Protein AF-A0A177B532-F1 (afdb_monomer)

InterPro domains:
  IPR036179 Immunoglobulin-like domain superfamily [SSF48726] (9-74)

Secondary structure (DSSP, 8-state):
----EES--EEEEEEE-S-EEEEEEEETTEEEEEEE--TTS--S-EEEEEEESSEEGGG-EEEEEEEEE--SSS----EEEEEEEE----------

Radius of gyration: 17.12 Å; Cα contacts (8 Å, |Δi|>4): 187; chains: 1; bounding box: 53×22×44 Å

Nearest PDB structures (foldseek):
  3vh8-assembly2_H  TM=6.386E-01  e=1.976E-02  Homo sapiens
  9bl6-assembly1_G  TM=6.388E-01  e=2.900E-02  Homo sapiens
  9bl5-assembly1_G  TM=6.256E-01  e=2.599E-02  Homo sapiens
  5b39-assembly1_G  TM=6.215E-01  e=6.242E-02  Homo sapiens
  7k80-assembly2_H  TM=6.367E-01  e=9.674E-02  Homo sapiens

Sequence (96 aa):
MGSLFFPYSLTVQCTVLVNVSEIAILKDNVILNITRFDVGRHFNKYSVFVQFPIVVYADSGKYQCFAKICNLYQTPIILWSDELNVEIKQMGKLIV

Solvent-accessible surface area (backbone atoms only — not comparable to full-atom values): 6003 Å² total; per-residue (Å²): 137,82,84,65,72,41,102,43,65,46,72,54,70,46,76,39,75,59,56,43,35,32,43,34,38,27,44,73,90,40,81,76,43,74,49,76,43,62,81,92,61,88,56,78,63,47,75,53,69,51,76,36,80,62,35,42,65,85,72,38,47,44,34,35,35,41,35,41,34,57,49,98,72,88,60,70,81,50,78,51,73,53,81,47,80,43,84,69,74,81,79,76,81,81,80,129

pLDDT: mean 75.92, std 16.39, range [36.25, 94.69]

Organism: NCBI:txid1819745

Structure (mmCIF, N/CA/C/O backbone):
data_AF-A0A177B532-F1
#
_entry.id   AF-A0A177B532-F1
#
loop_
_atom_site.group_PDB
_atom_site.id
_atom_site.type_symbol
_atom_site.label_atom_id
_atom_site.label_alt_id
_atom_site.label_comp_id
_atom_site.label_asym_id
_atom_site.label_entity_id
_atom_site.label_seq_id
_atom_site.pdbx_PDB_ins_code
_atom_site.Cartn_x
_atom_site.Cartn_y
_atom_site.Cartn_z
_atom_site.occupancy
_atom_site.B_iso_or_equiv
_atom_site.auth_seq_id
_atom_site.auth_comp_id
_atom_site.auth_asym_id
_atom_site.auth_atom_id
_atom_site.pdbx_PDB_model_num
ATOM 1 N N . MET A 1 1 ? 16.221 -4.293 -27.084 1.00 44.16 1 MET A N 1
ATOM 2 C CA . MET A 1 1 ? 15.274 -3.813 -26.054 1.00 44.16 1 MET A CA 1
ATOM 3 C C . MET A 1 1 ? 16.031 -3.760 -24.737 1.00 44.16 1 MET A C 1
ATOM 5 O O . MET A 1 1 ? 16.240 -4.799 -24.131 1.00 44.16 1 MET A O 1
ATOM 9 N N . GLY A 1 2 ? 16.582 -2.599 -24.376 1.00 45.25 2 GLY A N 1
ATOM 10 C CA . GLY A 1 2 ? 17.344 -2.443 -23.134 1.00 45.25 2 GLY A CA 1
ATOM 11 C C . GLY A 1 2 ? 16.403 -2.033 -22.012 1.00 45.25 2 GLY A C 1
ATOM 12 O O . GLY A 1 2 ? 15.848 -0.940 -22.062 1.00 45.25 2 GLY A O 1
ATOM 13 N N . SER A 1 3 ? 16.193 -2.903 -21.028 1.00 49.75 3 SER A N 1
ATOM 14 C CA . SER A 1 3 ? 15.518 -2.527 -19.789 1.00 49.75 3 SER A CA 1
ATOM 15 C C . SER A 1 3 ? 16.428 -1.569 -19.028 1.00 49.75 3 SER A C 1
ATOM 17 O O . SER A 1 3 ? 17.497 -1.938 -18.542 1.00 49.75 3 SER A O 1
ATOM 19 N N . LEU A 1 4 ? 16.026 -0.306 -18.986 1.00 56.75 4 LEU A N 1
ATOM 20 C CA . LEU A 1 4 ? 16.695 0.726 -18.214 1.00 56.75 4 LEU A CA 1
ATOM 21 C C . LEU A 1 4 ? 16.343 0.522 -16.739 1.00 56.75 4 LEU A C 1
ATOM 23 O O . LEU A 1 4 ? 15.321 1.004 -16.250 1.00 56.75 4 LEU A O 1
ATOM 27 N N . PHE A 1 5 ? 17.173 -0.261 -16.064 1.00 59.62 5 PHE A N 1
ATOM 28 C CA . PHE A 1 5 ? 17.137 -0.404 -14.620 1.00 59.62 5 PHE A CA 1
ATOM 29 C C . PHE A 1 5 ? 17.796 0.812 -13.981 1.00 59.62 5 PHE A C 1
ATOM 31 O O . PHE A 1 5 ? 18.900 1.202 -14.368 1.00 59.62 5 PHE A O 1
ATOM 38 N N . PHE A 1 6 ? 17.134 1.391 -12.989 1.00 63.62 6 PHE A N 1
ATOM 39 C CA . PHE A 1 6 ? 17.743 2.387 -12.130 1.00 63.62 6 PHE A CA 1
ATOM 40 C C . PHE A 1 6 ? 18.254 1.701 -10.857 1.00 63.62 6 PHE A C 1
ATOM 42 O O . PHE A 1 6 ? 17.520 0.907 -10.268 1.00 63.62 6 PHE A O 1
ATOM 49 N N . PRO A 1 7 ? 19.475 2.001 -10.380 1.00 68.12 7 PRO A N 1
ATOM 50 C CA . PRO A 1 7 ? 20.026 1.429 -9.148 1.00 68.12 7 PRO A CA 1
ATOM 51 C C . PRO A 1 7 ? 19.417 2.081 -7.892 1.00 68.12 7 PRO A C 1
ATOM 53 O O . PRO A 1 7 ? 20.092 2.259 -6.882 1.00 68.12 7 PRO A O 1
ATOM 56 N N . TYR A 1 8 ? 18.151 2.488 -7.968 1.00 74.94 8 TYR A N 1
ATOM 57 C CA . TYR A 1 8 ? 17.406 3.084 -6.872 1.00 74.94 8 TYR A CA 1
ATOM 58 C C . TYR A 1 8 ? 16.315 2.112 -6.449 1.00 74.94 8 TYR A C 1
ATOM 60 O O . TYR A 1 8 ? 15.688 1.464 -7.290 1.00 74.94 8 TYR A O 1
ATOM 68 N N . SER A 1 9 ? 16.092 2.034 -5.144 1.00 83.50 9 SER A N 1
ATOM 69 C CA . SER A 1 9 ? 14.915 1.399 -4.574 1.00 83.50 9 SER A CA 1
ATOM 70 C C . SER A 1 9 ? 13.909 2.473 -4.174 1.00 83.50 9 SER A C 1
ATOM 72 O O . SER A 1 9 ? 14.278 3.567 -3.741 1.00 83.50 9 SER A O 1
ATOM 74 N N . LEU A 1 10 ? 12.626 2.168 -4.340 1.00 84.56 10 LEU A N 1
ATOM 75 C CA . LEU A 1 10 ? 11.523 3.034 -3.939 1.00 84.56 10 LEU A CA 1
ATOM 76 C C . LEU A 1 10 ? 10.612 2.253 -2.999 1.00 84.56 10 LEU A C 1
ATOM 78 O O . LEU A 1 10 ? 10.237 1.119 -3.290 1.00 84.56 10 LEU A O 1
ATOM 82 N N . THR A 1 11 ? 10.213 2.878 -1.898 1.00 88.75 11 THR A N 1
ATOM 83 C CA . THR A 1 11 ? 9.167 2.346 -1.025 1.00 88.75 11 THR A CA 1
ATOM 84 C C . THR A 1 11 ? 8.026 3.342 -0.993 1.00 88.75 11 THR A C 1
ATOM 86 O O . THR A 1 11 ? 8.192 4.469 -0.530 1.00 88.75 11 THR A O 1
ATOM 89 N N . VAL A 1 12 ? 6.860 2.921 -1.473 1.00 88.62 12 VAL A N 1
ATOM 90 C CA . VAL A 1 12 ? 5.621 3.684 -1.334 1.00 88.62 12 VAL A CA 1
ATOM 91 C C . VAL A 1 12 ? 4.939 3.184 -0.076 1.00 88.62 12 VAL A C 1
ATOM 93 O O . VAL A 1 12 ? 4.541 2.023 -0.015 1.00 88.62 12 VAL A O 1
ATOM 96 N N . GLN A 1 13 ? 4.832 4.039 0.937 1.00 90.69 13 GLN A N 1
ATOM 97 C CA . GLN A 1 13 ? 4.207 3.703 2.210 1.00 90.69 13 GLN A CA 1
ATOM 98 C C . GLN A 1 13 ? 2.988 4.585 2.439 1.00 90.69 13 GLN A C 1
ATOM 100 O O . GLN A 1 13 ? 3.091 5.808 2.434 1.00 90.69 13 GLN A O 1
ATOM 105 N N . CYS A 1 14 ? 1.859 3.953 2.734 1.00 89.69 14 CYS A N 1
ATOM 106 C CA . CYS A 1 14 ? 0.708 4.634 3.287 1.00 89.69 14 CYS A CA 1
ATOM 107 C C . CYS A 1 14 ? 0.642 4.424 4.796 1.00 89.69 14 CYS A C 1
ATOM 109 O O . CYS A 1 14 ? 0.812 3.304 5.281 1.00 89.69 14 CYS A O 1
ATOM 111 N N . THR A 1 15 ? 0.403 5.503 5.538 1.00 88.69 15 THR A N 1
ATOM 112 C CA . THR A 1 15 ? 0.259 5.478 6.993 1.00 88.69 15 THR A CA 1
ATOM 113 C C . THR A 1 15 ? -0.996 6.220 7.403 1.00 88.69 15 THR A C 1
ATOM 115 O O . THR A 1 15 ? -1.175 7.377 7.046 1.00 88.69 15 THR A O 1
ATOM 118 N N . VAL A 1 16 ? -1.817 5.567 8.217 1.00 86.19 16 VAL A N 1
ATOM 119 C CA . VAL A 1 16 ? -3.064 6.115 8.736 1.00 86.19 16 VAL A CA 1
ATOM 120 C C . VAL A 1 16 ? -3.033 6.056 10.260 1.00 86.19 16 VAL A C 1
ATOM 122 O O . VAL A 1 16 ? -2.705 5.025 10.847 1.00 86.19 16 VAL A O 1
ATOM 125 N N . LEU A 1 17 ? -3.344 7.184 10.901 1.00 85.12 17 LEU A N 1
ATOM 126 C CA . LEU A 1 17 ? -3.331 7.351 12.365 1.00 85.12 17 LEU A CA 1
ATOM 127 C C . LEU A 1 17 ? -4.727 7.215 12.996 1.00 85.12 17 LEU A C 1
ATOM 129 O O . LEU A 1 17 ? -4.914 7.486 14.178 1.00 85.12 17 LEU A O 1
ATOM 133 N N . VAL A 1 18 ? -5.715 6.817 12.198 1.00 81.25 18 VAL A N 1
ATOM 134 C CA . VAL A 1 18 ? -7.094 6.566 12.626 1.00 81.25 18 VAL A CA 1
ATOM 135 C C . VAL A 1 18 ? -7.437 5.092 12.451 1.00 81.25 18 VAL A C 1
ATOM 137 O O . VAL A 1 18 ? -6.789 4.384 11.680 1.00 81.25 18 VAL A O 1
ATOM 140 N N . ASN A 1 19 ? -8.459 4.620 13.168 1.00 84.00 19 ASN A N 1
ATOM 141 C CA . ASN A 1 19 ? -8.863 3.222 13.098 1.00 84.00 19 ASN A CA 1
ATOM 142 C C . ASN A 1 19 ? -9.437 2.877 11.720 1.00 84.00 19 ASN A C 1
ATOM 144 O O . ASN A 1 19 ? -10.454 3.432 11.296 1.00 84.00 19 ASN A O 1
ATOM 148 N N . VAL A 1 20 ? -8.801 1.933 11.037 1.00 85.25 20 VAL A N 1
ATOM 149 C CA . VAL A 1 20 ? -9.170 1.518 9.684 1.00 85.25 20 VAL A CA 1
ATOM 150 C C . VAL A 1 20 ? -9.399 0.019 9.628 1.00 85.25 20 VAL A C 1
ATOM 152 O O . VAL A 1 20 ? -8.765 -0.749 10.340 1.00 85.25 20 VAL A O 1
ATOM 155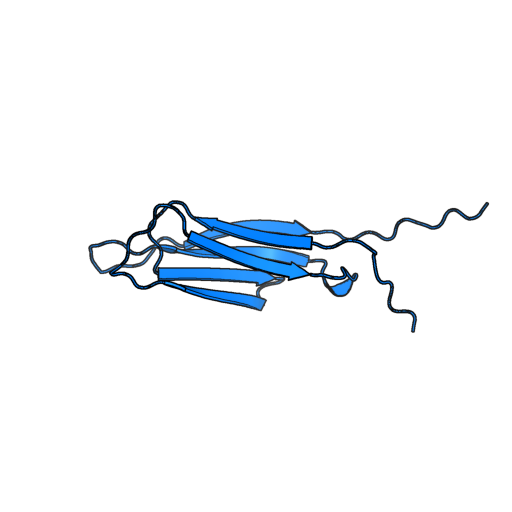 N N . SER A 1 21 ? -10.309 -0.388 8.750 1.00 86.62 21 SER A N 1
ATOM 156 C CA . SER A 1 21 ? -10.538 -1.796 8.400 1.00 86.62 21 SER A CA 1
ATOM 157 C C . SER A 1 21 ? -9.735 -2.223 7.179 1.00 86.62 21 SER A C 1
ATOM 159 O O . SER A 1 21 ? -9.519 -3.412 6.965 1.00 86.62 21 SER A O 1
ATOM 161 N N . GLU A 1 22 ? -9.299 -1.269 6.358 1.00 89.56 22 GLU A N 1
ATOM 162 C CA . GLU A 1 22 ? -8.611 -1.548 5.105 1.00 89.56 22 GLU A CA 1
ATOM 163 C C . GLU A 1 22 ? -7.723 -0.369 4.707 1.00 89.56 22 GLU A C 1
ATOM 165 O O . GLU A 1 22 ? -8.123 0.788 4.855 1.00 89.56 22 GLU A O 1
ATOM 170 N N . ILE A 1 23 ? -6.533 -0.670 4.191 1.00 91.44 23 ILE A N 1
ATOM 171 C CA . ILE A 1 23 ? -5.671 0.274 3.477 1.00 91.44 23 ILE A CA 1
ATOM 172 C C . ILE A 1 23 ? -5.282 -0.369 2.146 1.00 91.44 23 ILE A C 1
ATOM 174 O O . ILE A 1 23 ? -4.859 -1.526 2.120 1.00 91.44 23 ILE A O 1
ATOM 178 N N . ALA A 1 24 ? -5.382 0.385 1.056 1.00 92.00 24 ALA A N 1
ATOM 179 C CA . ALA A 1 24 ? -4.951 -0.020 -0.272 1.00 92.00 24 ALA A CA 1
ATOM 180 C C . ALA A 1 24 ? -4.000 1.017 -0.880 1.00 92.00 24 ALA A C 1
ATOM 182 O O . ALA A 1 24 ? -4.207 2.221 -0.752 1.00 92.00 24 ALA A O 1
ATOM 183 N N . ILE A 1 25 ? -2.963 0.542 -1.562 1.00 92.31 25 ILE A N 1
ATOM 184 C CA . ILE A 1 25 ? -2.083 1.355 -2.398 1.00 92.31 25 ILE A CA 1
ATOM 185 C C . ILE A 1 25 ? -2.453 1.066 -3.842 1.00 92.31 25 ILE A C 1
ATOM 187 O O . ILE A 1 25 ? -2.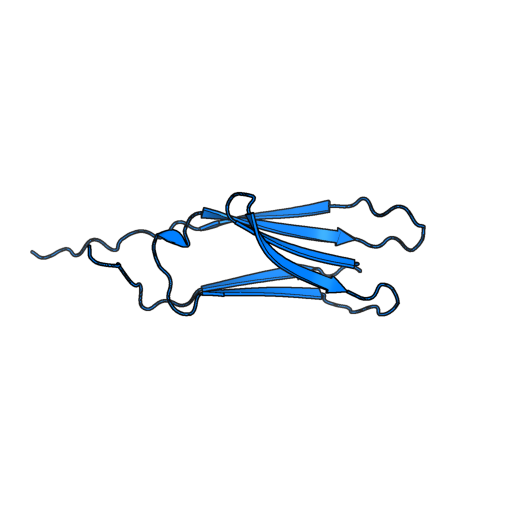443 -0.090 -4.271 1.00 92.31 25 ILE A O 1
ATOM 191 N N . LEU A 1 26 ? -2.770 2.119 -4.582 1.00 92.25 26 LEU A N 1
ATOM 192 C CA . LEU A 1 26 ? -3.100 2.071 -5.992 1.00 92.25 26 LEU A CA 1
ATOM 193 C C . LEU A 1 26 ? -2.034 2.806 -6.788 1.00 92.25 26 LEU A C 1
ATOM 195 O O . LEU A 1 26 ? -1.387 3.729 -6.292 1.00 92.25 26 LEU A O 1
ATOM 199 N N . LYS A 1 27 ? -1.891 2.406 -8.041 1.00 91.38 27 LYS A N 1
ATOM 200 C CA . LYS A 1 27 ? -1.121 3.109 -9.049 1.00 91.38 27 LYS A CA 1
ATOM 201 C C . LYS A 1 27 ? -1.931 3.163 -10.331 1.00 91.38 27 LYS A C 1
ATOM 203 O O . LYS A 1 27 ? -2.358 2.121 -10.815 1.00 91.38 27 LYS A O 1
ATOM 208 N N . ASP A 1 28 ? -2.167 4.362 -10.848 1.00 90.62 28 ASP A N 1
ATOM 209 C CA . ASP A 1 28 ? -2.972 4.597 -12.051 1.00 90.62 28 ASP A CA 1
ATOM 210 C C . ASP A 1 28 ? -4.347 3.895 -11.969 1.00 90.62 28 ASP A C 1
ATOM 212 O O . ASP A 1 28 ? -4.811 3.265 -12.916 1.00 90.62 28 ASP A O 1
ATOM 216 N N . ASN A 1 29 ? -4.988 3.983 -10.795 1.00 88.75 29 ASN A N 1
ATOM 217 C CA . ASN A 1 29 ? -6.238 3.300 -10.422 1.00 88.75 29 ASN A CA 1
ATOM 218 C C . ASN A 1 29 ? -6.175 1.757 -10.341 1.00 88.75 29 ASN A C 1
ATOM 220 O O . ASN A 1 29 ? -7.210 1.112 -10.173 1.00 88.75 29 ASN A O 1
ATOM 224 N N . VAL A 1 30 ? -4.989 1.145 -10.406 1.00 91.81 30 VAL A N 1
ATOM 225 C CA . VAL A 1 30 ? -4.780 -0.303 -10.231 1.00 91.81 30 VAL A CA 1
ATOM 226 C C . VAL A 1 30 ? -4.281 -0.5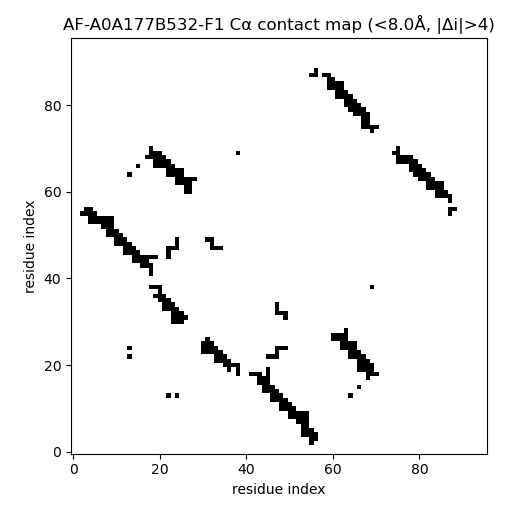98 -8.820 1.00 91.81 30 VAL A C 1
ATOM 228 O O . VAL A 1 30 ? -3.317 0.009 -8.363 1.00 91.81 30 VAL A O 1
ATOM 231 N N . ILE A 1 31 ? -4.904 -1.549 -8.121 1.00 91.56 31 ILE A N 1
ATOM 232 C CA . ILE A 1 31 ? -4.490 -1.958 -6.769 1.00 91.56 31 ILE A CA 1
AT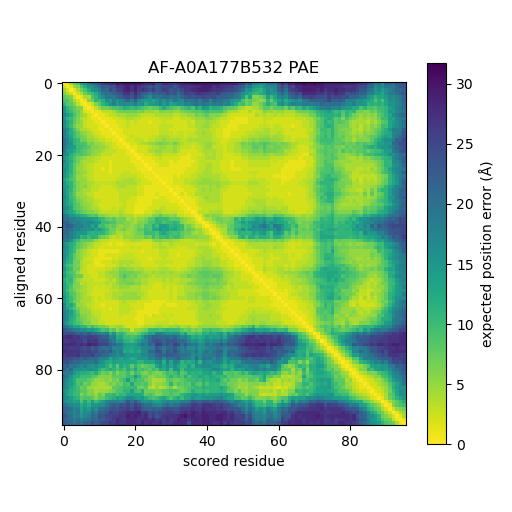OM 233 C C . ILE A 1 31 ? -3.139 -2.679 -6.838 1.00 91.56 31 ILE A C 1
ATOM 235 O O . ILE A 1 31 ? -3.030 -3.740 -7.446 1.00 91.56 31 ILE A O 1
ATOM 239 N N . LEU A 1 32 ? -2.126 -2.119 -6.175 1.00 92.62 32 LEU A N 1
ATOM 240 C CA . LEU A 1 32 ? -0.809 -2.737 -6.012 1.00 92.62 32 LEU A CA 1
ATOM 241 C C . LEU A 1 32 ? -0.729 -3.596 -4.749 1.00 92.62 32 LEU A C 1
ATOM 243 O O . LEU A 1 32 ? -0.130 -4.667 -4.763 1.00 92.62 32 LEU A O 1
ATOM 247 N N . ASN A 1 33 ? -1.303 -3.116 -3.646 1.00 94.69 33 ASN A N 1
ATOM 248 C CA . ASN A 1 33 ? -1.341 -3.843 -2.381 1.00 94.69 33 ASN A CA 1
ATOM 249 C C . ASN A 1 33 ? -2.572 -3.431 -1.580 1.00 94.69 33 ASN A C 1
ATOM 251 O O . ASN A 1 33 ? -2.973 -2.269 -1.605 1.00 94.69 33 ASN A O 1
ATOM 255 N N . ILE A 1 34 ? -3.159 -4.380 -0.863 1.00 92.88 34 ILE A N 1
ATOM 256 C CA . IL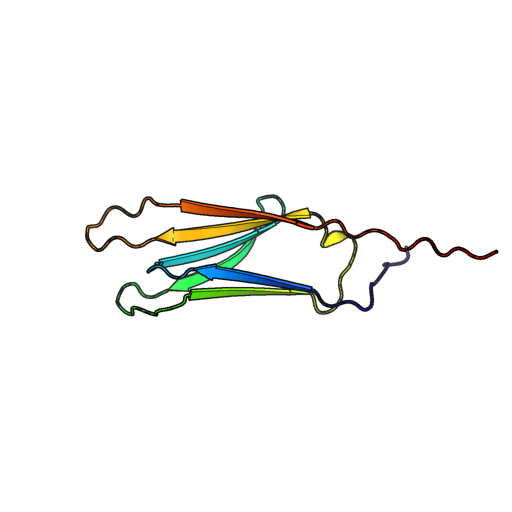E A 1 34 ? -4.321 -4.170 -0.012 1.00 92.88 34 ILE A CA 1
ATOM 257 C C . ILE A 1 34 ? -4.149 -4.976 1.267 1.00 92.88 34 ILE A C 1
ATOM 259 O O . ILE A 1 34 ? -3.850 -6.168 1.244 1.00 92.88 34 ILE A O 1
ATOM 263 N N . THR A 1 35 ? -4.331 -4.322 2.404 1.00 92.50 35 THR A N 1
ATOM 264 C CA . TH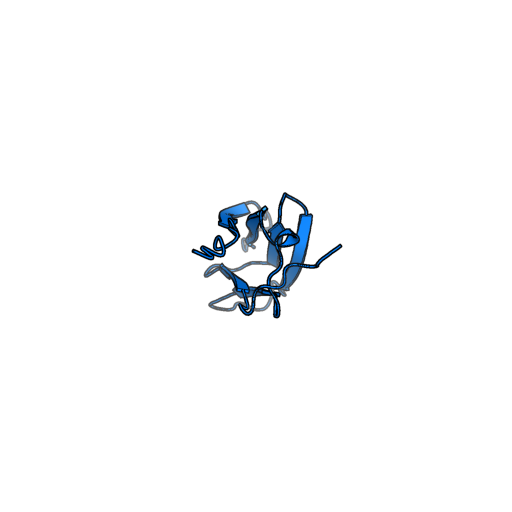R A 1 35 ? -4.287 -4.971 3.711 1.00 92.50 35 THR A CA 1
ATOM 265 C C . THR A 1 35 ? -5.564 -4.663 4.459 1.00 92.50 35 THR A C 1
ATOM 267 O O . THR A 1 35 ? -5.974 -3.508 4.571 1.00 92.50 35 THR A O 1
ATOM 270 N N . ARG A 1 36 ? -6.184 -5.722 4.974 1.00 90.12 36 ARG A N 1
ATOM 271 C CA . ARG A 1 36 ? -7.366 -5.648 5.825 1.00 90.12 36 ARG A CA 1
ATOM 272 C C . ARG A 1 36 ? -6.955 -5.834 7.273 1.00 90.12 36 ARG A C 1
ATOM 274 O O . ARG A 1 36 ? -6.130 -6.692 7.580 1.00 90.12 36 ARG A O 1
ATOM 281 N N . PHE A 1 37 ? -7.547 -5.036 8.141 1.00 86.38 37 PHE A N 1
ATOM 282 C CA . PHE A 1 37 ? -7.284 -5.031 9.568 1.00 86.38 37 PHE A CA 1
ATOM 283 C C . PHE A 1 37 ? -8.525 -5.494 10.321 1.00 86.38 37 PHE A C 1
ATOM 285 O O . PHE A 1 37 ? -9.657 -5.209 9.926 1.00 86.38 37 PHE A O 1
ATOM 292 N N . ASP A 1 38 ? -8.295 -6.236 11.401 1.00 82.06 38 ASP A N 1
ATOM 293 C CA . ASP A 1 38 ? -9.366 -6.686 12.278 1.00 82.06 38 ASP A CA 1
ATOM 294 C C . ASP A 1 38 ? -9.925 -5.491 13.059 1.00 82.06 38 ASP A C 1
ATOM 296 O O . ASP A 1 38 ? -9.208 -4.835 13.813 1.00 82.06 38 ASP A O 1
ATOM 300 N N . VAL A 1 39 ? -11.220 -5.229 12.886 1.00 73.56 39 VAL A N 1
ATOM 301 C CA . VAL A 1 39 ? -11.934 -4.100 13.497 1.00 73.56 39 VAL A CA 1
ATOM 302 C C . VAL A 1 39 ? -11.950 -4.199 15.028 1.00 73.56 39 VAL A C 1
ATOM 304 O O . VAL A 1 39 ? -12.105 -3.184 15.701 1.00 73.56 39 VAL A O 1
ATOM 307 N N . GLY A 1 40 ? -11.751 -5.399 15.587 1.00 70.19 40 GLY A N 1
ATOM 308 C CA . GLY A 1 40 ? -11.659 -5.618 17.032 1.00 70.19 40 GLY A CA 1
ATOM 309 C C . GLY A 1 40 ? -10.311 -5.240 17.654 1.00 70.19 40 GLY A C 1
ATOM 310 O O . GLY A 1 40 ? -10.197 -5.207 18.880 1.00 70.19 40 GLY A O 1
ATOM 311 N N . ARG A 1 41 ? -9.278 -4.957 16.847 1.00 69.62 41 ARG A N 1
ATOM 312 C CA . ARG A 1 41 ? -7.949 -4.569 17.335 1.00 69.62 41 ARG A CA 1
ATOM 313 C C . ARG A 1 41 ? -7.637 -3.141 16.928 1.00 69.62 41 ARG A C 1
ATOM 315 O O . ARG A 1 41 ? -7.405 -2.864 15.761 1.00 69.62 41 ARG A O 1
ATOM 322 N N . HIS A 1 42 ? -7.577 -2.257 17.916 1.00 70.81 42 HIS A N 1
ATOM 323 C CA . HIS A 1 42 ? -7.207 -0.864 17.714 1.00 70.81 42 HIS A CA 1
ATOM 324 C C . HIS A 1 42 ? -5.691 -0.690 17.805 1.00 70.81 42 HIS A C 1
ATOM 326 O O . HIS A 1 42 ? -5.087 -0.951 18.845 1.00 70.81 42 HIS A O 1
ATOM 332 N N . PHE A 1 43 ? -5.089 -0.203 16.724 1.00 74.75 43 PHE A N 1
ATOM 333 C CA . PHE A 1 43 ? -3.702 0.240 16.694 1.00 74.75 43 PHE A CA 1
ATOM 334 C C . PHE A 1 43 ? -3.631 1.763 16.568 1.00 74.75 43 PHE A C 1
ATOM 336 O O . PHE A 1 43 ? -4.470 2.392 15.927 1.00 74.75 43 PHE A O 1
ATOM 343 N N . ASN A 1 44 ? -2.583 2.360 17.139 1.00 77.69 44 ASN A N 1
ATOM 344 C CA . ASN A 1 44 ? -2.322 3.802 17.018 1.00 77.69 44 ASN A CA 1
ATOM 345 C C . ASN A 1 44 ? -1.833 4.198 15.614 1.00 77.69 44 ASN A C 1
ATOM 347 O O . ASN A 1 44 ? -1.751 5.379 15.286 1.00 77.69 44 ASN A O 1
ATOM 351 N N . LYS A 1 45 ? -1.437 3.211 14.805 1.00 85.31 45 LYS A N 1
ATOM 352 C CA . LYS A 1 45 ? -0.861 3.406 13.480 1.00 85.31 45 LYS A CA 1
ATOM 353 C C . LYS A 1 45 ? -1.114 2.172 12.626 1.00 85.31 45 LYS A C 1
ATOM 355 O O . LYS A 1 45 ? -0.740 1.067 13.012 1.00 85.31 45 LYS A O 1
ATOM 360 N N . TYR A 1 46 ? -1.674 2.393 11.447 1.00 86.94 46 TYR A N 1
ATOM 361 C CA . TYR A 1 46 ? -1.843 1.387 10.410 1.00 86.94 46 TYR A CA 1
ATOM 362 C C . TYR A 1 46 ? -0.977 1.771 9.221 1.00 86.94 46 TYR A C 1
ATOM 364 O O . TYR A 1 46 ? -1.025 2.913 8.762 1.00 86.94 46 TYR A O 1
ATOM 372 N N . SER A 1 47 ? -0.164 0.840 8.729 1.00 88.38 47 SER A N 1
ATOM 373 C CA . SER A 1 47 ? 0.708 1.101 7.589 1.00 88.38 47 SER A CA 1
ATOM 374 C C . SER A 1 47 ? 0.709 -0.059 6.612 1.00 88.38 47 SER A C 1
ATOM 376 O O . SER A 1 47 ? 0.765 -1.218 7.012 1.00 88.38 47 SER A O 1
ATOM 378 N N . VAL A 1 48 ? 0.697 0.281 5.330 1.00 91.19 48 VAL A N 1
ATOM 379 C CA . VAL A 1 48 ? 0.876 -0.644 4.209 1.00 91.19 48 VAL A CA 1
ATOM 380 C C . VAL A 1 48 ? 1.947 -0.052 3.315 1.00 91.19 48 VAL A C 1
ATOM 382 O O . VAL A 1 48 ? 2.042 1.170 3.194 1.00 91.19 48 VAL A O 1
ATOM 385 N N . PHE A 1 49 ? 2.772 -0.896 2.710 1.00 91.75 49 PHE A N 1
ATOM 386 C CA . PHE A 1 49 ? 3.794 -0.439 1.783 1.00 91.75 49 PHE A CA 1
ATOM 387 C C . PHE A 1 49 ? 3.914 -1.359 0.572 1.00 91.75 49 PHE A C 1
ATOM 389 O O . PHE A 1 49 ? 3.524 -2.528 0.605 1.00 91.75 49 PHE A O 1
ATOM 396 N N . VAL A 1 50 ? 4.459 -0.801 -0.503 1.00 91.31 50 VAL A N 1
ATOM 397 C CA . VAL A 1 50 ? 4.936 -1.522 -1.681 1.00 91.31 50 VAL A CA 1
ATOM 398 C C . VAL A 1 50 ? 6.392 -1.141 -1.877 1.00 91.31 50 VAL A C 1
ATOM 400 O O . VAL A 1 50 ? 6.736 0.042 -1.855 1.00 91.31 50 VAL A O 1
ATOM 403 N N . GLN A 1 51 ? 7.243 -2.149 -2.038 1.00 91.62 51 GLN A N 1
ATOM 404 C CA . GLN A 1 51 ? 8.669 -1.963 -2.253 1.00 91.62 51 GLN A CA 1
ATOM 405 C C . GLN A 1 51 ? 9.029 -2.326 -3.691 1.00 91.62 51 GLN A C 1
ATOM 407 O O . GLN A 1 51 ? 8.733 -3.423 -4.159 1.00 91.62 51 GLN A O 1
ATOM 412 N N . PHE A 1 52 ? 9.722 -1.410 -4.354 1.00 88.00 52 PHE A N 1
ATOM 413 C CA . PHE A 1 52 ? 10.326 -1.581 -5.666 1.00 88.00 52 PHE A CA 1
ATOM 414 C C . PHE A 1 52 ? 11.838 -1.705 -5.449 1.00 88.00 52 PHE A C 1
ATOM 416 O O . PHE A 1 52 ? 12.512 -0.689 -5.261 1.00 88.00 52 PHE A O 1
ATOM 423 N N . PRO A 1 53 ? 12.390 -2.932 -5.377 1.00 85.88 53 PRO A N 1
ATOM 424 C CA . PRO A 1 53 ? 13.809 -3.134 -5.084 1.00 85.88 53 PRO A CA 1
ATOM 425 C C . PRO A 1 53 ? 14.714 -2.626 -6.211 1.00 85.88 53 PRO A C 1
ATOM 427 O O . PRO A 1 53 ? 15.842 -2.221 -5.947 1.00 85.88 53 PRO A O 1
ATOM 430 N N . ILE A 1 54 ? 14.210 -2.631 -7.447 1.00 86.00 54 ILE A N 1
ATOM 431 C CA . ILE A 1 54 ? 14.857 -2.053 -8.621 1.00 86.00 54 ILE A CA 1
ATOM 432 C C . ILE A 1 54 ? 13.794 -1.247 -9.354 1.00 86.00 54 ILE A C 1
ATOM 434 O O . ILE A 1 54 ? 12.836 -1.823 -9.867 1.00 86.00 54 ILE A O 1
ATOM 438 N N . VAL A 1 55 ? 13.965 0.070 -9.382 1.00 84.88 55 VAL A N 1
ATOM 439 C CA . VAL A 1 55 ? 13.026 0.977 -10.040 1.00 84.88 55 VAL A CA 1
ATOM 440 C C . VAL A 1 55 ? 13.232 0.942 -11.556 1.00 84.88 55 VAL A C 1
ATOM 442 O O . VAL A 1 55 ? 14.358 1.018 -12.056 1.00 84.88 55 VAL A O 1
ATOM 445 N N . VAL A 1 56 ? 12.135 0.855 -12.301 1.00 84.81 56 VAL A N 1
ATOM 446 C CA . VAL A 1 56 ? 12.090 0.940 -13.768 1.00 84.81 56 VAL A CA 1
ATOM 447 C C . VAL A 1 56 ? 11.159 2.066 -14.213 1.00 84.81 56 VAL A C 1
ATOM 449 O O . VAL A 1 56 ? 10.307 2.514 -13.456 1.00 84.81 56 VAL A O 1
ATOM 452 N N . TYR A 1 57 ? 11.253 2.514 -15.469 1.00 80.69 57 TYR A N 1
ATOM 453 C CA . TYR A 1 57 ? 10.321 3.533 -15.995 1.00 80.69 57 TYR A CA 1
ATOM 454 C C . TYR A 1 57 ? 8.857 3.151 -15.849 1.00 80.69 57 TYR A C 1
ATOM 456 O O . TYR A 1 57 ? 8.017 4.017 -15.609 1.00 80.69 57 TYR A O 1
ATOM 464 N N . ALA A 1 58 ? 8.562 1.857 -15.987 1.00 84.75 58 ALA A N 1
ATOM 465 C CA . ALA A 1 58 ? 7.216 1.352 -15.814 1.00 84.75 58 ALA A CA 1
ATOM 466 C C . ALA A 1 58 ? 6.677 1.613 -14.406 1.00 84.75 58 ALA A C 1
ATOM 468 O O . ALA A 1 58 ? 5.468 1.585 -14.282 1.00 84.75 58 ALA A O 1
ATOM 469 N N . ASP A 1 59 ? 7.506 1.911 -13.393 1.00 86.56 59 ASP A N 1
ATOM 470 C CA . ASP A 1 59 ? 7.099 2.268 -12.025 1.00 86.56 59 ASP A CA 1
ATOM 471 C C . ASP A 1 59 ? 6.664 3.734 -11.883 1.00 86.56 59 ASP A C 1
ATOM 473 O O . ASP A 1 59 ? 6.114 4.106 -10.849 1.00 86.56 59 ASP A O 1
ATOM 477 N N . SER A 1 60 ? 6.847 4.571 -12.905 1.00 86.06 60 SER A N 1
ATOM 478 C CA . SER A 1 60 ? 6.283 5.924 -12.907 1.00 86.06 60 SER A CA 1
ATOM 479 C C . SER A 1 60 ? 4.760 5.868 -12.992 1.00 86.06 60 SER A C 1
ATOM 481 O O . SER A 1 60 ? 4.196 4.898 -13.501 1.00 86.06 60 SER A O 1
ATOM 483 N N . GLY A 1 61 ? 4.096 6.883 -12.447 1.00 88.69 61 GLY A N 1
ATOM 484 C CA . GLY A 1 61 ? 2.640 6.964 -12.452 1.00 88.69 61 GLY A CA 1
ATOM 485 C C . GLY A 1 61 ? 2.081 7.689 -11.239 1.00 88.69 61 GLY A C 1
ATOM 486 O O . GLY A 1 61 ? 2.813 8.242 -10.407 1.00 88.69 61 GLY A O 1
ATOM 487 N N . LYS A 1 62 ? 0.755 7.684 -11.154 1.00 89.44 62 LYS A N 1
ATOM 488 C CA . LYS A 1 62 ? 0.002 8.299 -10.069 1.00 89.44 62 LYS A CA 1
ATOM 489 C C . LYS A 1 62 ? -0.255 7.272 -8.978 1.00 89.44 62 LYS A C 1
ATOM 491 O O . LYS A 1 62 ? -1.065 6.367 -9.162 1.00 89.44 62 LYS A O 1
ATOM 496 N N . TYR A 1 63 ? 0.402 7.427 -7.837 1.00 89.25 63 TYR A N 1
ATOM 497 C CA . TYR A 1 63 ? 0.182 6.591 -6.666 1.00 89.25 63 TYR A CA 1
ATOM 498 C C . TYR A 1 63 ? -0.899 7.200 -5.785 1.00 89.25 63 TYR A C 1
ATOM 500 O O . TYR A 1 63 ? -0.900 8.402 -5.527 1.00 89.25 63 TYR A O 1
ATOM 508 N N . GLN A 1 64 ? -1.815 6.368 -5.312 1.00 89.56 64 GLN A N 1
ATOM 509 C CA . GLN A 1 64 ? -2.889 6.783 -4.421 1.00 89.56 64 GLN A CA 1
ATOM 510 C C . GLN A 1 64 ? -2.925 5.858 -3.215 1.00 89.56 64 GLN A C 1
ATOM 512 O O . GLN A 1 64 ? -2.797 4.641 -3.357 1.00 89.56 64 GLN A O 1
ATOM 517 N N . CYS A 1 65 ? -3.118 6.423 -2.028 1.00 88.81 65 CYS A N 1
ATOM 518 C CA . CYS A 1 65 ? -3.468 5.623 -0.865 1.00 88.81 65 CYS A CA 1
ATOM 519 C C . CYS A 1 65 ? -4.952 5.744 -0.573 1.00 88.81 65 CYS A C 1
ATOM 521 O O . CYS A 1 65 ? -5.438 6.850 -0.403 1.00 88.81 65 CYS A O 1
ATOM 523 N N . PHE A 1 66 ? -5.632 4.615 -0.419 1.00 89.06 66 PHE A N 1
ATOM 524 C CA . PHE A 1 66 ? -7.002 4.551 0.059 1.00 89.06 66 PHE A CA 1
ATOM 525 C C . PHE A 1 66 ? -7.047 3.929 1.443 1.00 89.06 66 PHE A C 1
ATOM 527 O O . PHE A 1 66 ? -6.425 2.899 1.692 1.00 89.06 66 PHE A O 1
ATOM 534 N N . ALA A 1 67 ? -7.835 4.525 2.328 1.00 86.81 67 ALA A N 1
ATOM 535 C CA . ALA A 1 67 ? -8.087 3.984 3.652 1.00 86.81 67 ALA A CA 1
ATOM 536 C C . ALA A 1 67 ? -9.586 3.948 3.946 1.00 86.81 67 ALA A C 1
ATOM 538 O O . ALA A 1 67 ? -10.287 4.947 3.772 1.00 86.81 67 ALA A O 1
ATOM 539 N N . LYS A 1 68 ? -10.071 2.799 4.423 1.00 85.69 68 LYS A N 1
ATOM 540 C CA . LYS A 1 68 ? -11.457 2.613 4.855 1.00 85.69 68 LYS A CA 1
ATOM 541 C C . LYS A 1 68 ? -11.543 2.703 6.371 1.00 85.69 68 LYS A C 1
ATOM 543 O O . LYS A 1 68 ? -11.213 1.753 7.088 1.00 85.69 68 LYS A O 1
ATOM 548 N N . ILE A 1 69 ? -12.013 3.847 6.854 1.00 81.38 69 ILE A N 1
ATOM 549 C CA . ILE A 1 69 ? -12.163 4.124 8.284 1.00 81.38 69 ILE A CA 1
ATOM 550 C C . ILE A 1 69 ? -13.328 3.312 8.866 1.00 81.38 69 ILE A C 1
ATOM 552 O O . ILE A 1 69 ? -14.402 3.214 8.268 1.00 81.38 69 ILE A O 1
ATOM 556 N N . CYS A 1 70 ? -13.110 2.732 10.0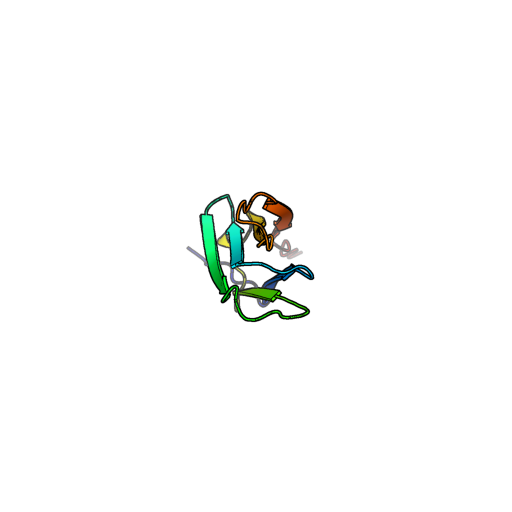46 1.00 71.19 70 CYS A N 1
ATOM 557 C CA . CYS A 1 70 ? -14.148 2.048 10.810 1.00 71.19 70 CYS A CA 1
ATOM 558 C C . CYS A 1 70 ? -14.716 2.995 11.869 1.00 71.19 70 CYS A C 1
ATOM 560 O O . CYS A 1 70 ? -14.062 3.257 12.877 1.00 71.19 70 CYS A O 1
ATOM 562 N N . ASN A 1 71 ? -15.946 3.476 11.673 1.00 61.69 71 ASN A N 1
ATOM 563 C CA . ASN A 1 71 ? -16.701 4.102 12.755 1.00 61.69 71 ASN A CA 1
ATOM 564 C C . ASN A 1 71 ? -17.365 3.017 13.608 1.00 61.69 71 ASN A C 1
ATOM 566 O O . ASN A 1 71 ? -17.979 2.093 13.076 1.00 61.69 71 ASN A O 1
ATOM 570 N N . LEU A 1 72 ? -1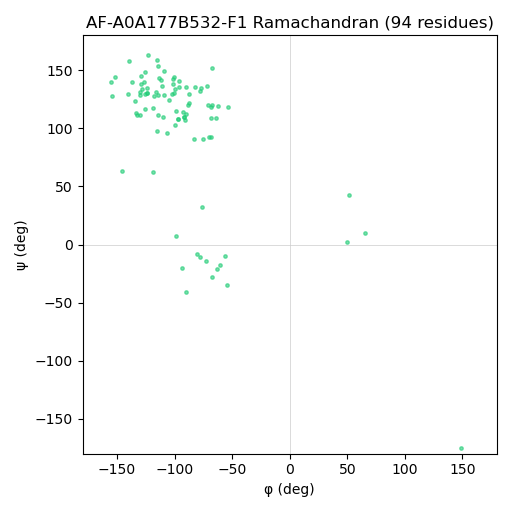7.285 3.172 14.934 1.00 54.53 72 LEU A N 1
ATOM 571 C CA . LEU A 1 72 ? -17.901 2.299 15.949 1.00 54.53 72 LEU A CA 1
ATOM 572 C C . LEU A 1 72 ? -19.432 2.144 15.792 1.00 54.53 72 LEU A C 1
ATOM 574 O O . LEU A 1 72 ? -20.029 1.277 16.418 1.00 54.53 72 LEU A O 1
ATOM 578 N N . TYR A 1 73 ? -20.058 2.938 14.918 1.00 51.38 73 TYR A N 1
ATOM 579 C CA . TYR A 1 73 ? -21.487 2.940 14.612 1.00 51.38 73 TYR A CA 1
ATOM 580 C C . TYR A 1 73 ? -21.745 2.609 13.134 1.00 51.38 73 TYR A C 1
ATOM 582 O O . TYR A 1 73 ? -22.238 3.449 12.398 1.00 51.38 73 TYR A O 1
ATOM 590 N N . GLN A 1 74 ? -21.355 1.410 12.687 1.00 51.00 74 GLN A N 1
ATOM 591 C CA . GLN A 1 74 ? -21.881 0.670 11.515 1.00 51.00 74 GLN A CA 1
ATOM 592 C C . GLN A 1 74 ? -22.020 1.357 10.130 1.00 51.00 74 GLN A C 1
ATOM 594 O O . GLN A 1 74 ? -22.402 0.681 9.177 1.00 51.00 74 GLN A O 1
ATOM 599 N N . T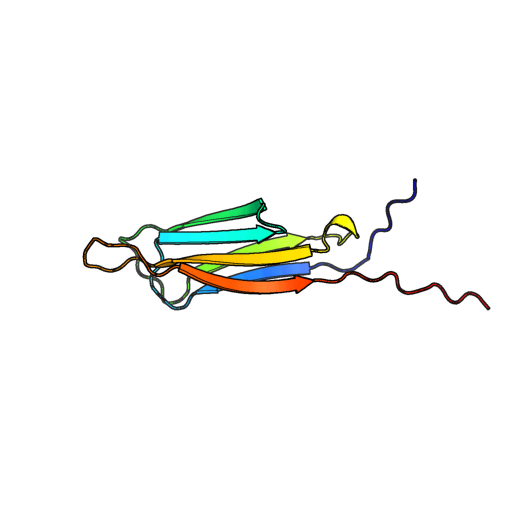HR A 1 75 ? -21.634 2.618 9.933 1.00 50.19 75 THR A N 1
ATOM 600 C CA . THR A 1 75 ? -21.568 3.268 8.613 1.00 50.19 75 THR A CA 1
ATOM 601 C C . THR A 1 75 ? -20.116 3.626 8.277 1.00 50.19 75 THR A C 1
ATOM 603 O O . THR A 1 75 ? -19.605 4.644 8.756 1.00 50.19 75 THR A O 1
ATOM 606 N N . PRO A 1 76 ? -19.410 2.798 7.486 1.00 49.72 76 PRO A N 1
ATOM 607 C CA . PRO A 1 76 ? -18.025 3.048 7.100 1.00 49.72 76 PRO A CA 1
ATOM 608 C C . PRO A 1 76 ? -17.974 3.998 5.901 1.00 49.72 76 PRO A C 1
ATOM 610 O O . PRO A 1 76 ? -18.033 3.537 4.765 1.00 49.72 76 PRO A O 1
ATOM 613 N N . ILE A 1 77 ? -17.904 5.315 6.112 1.00 52.75 77 ILE A N 1
ATOM 614 C CA . ILE A 1 77 ? -17.834 6.258 4.981 1.00 52.75 77 ILE A CA 1
ATOM 615 C C . ILE A 1 77 ? -16.965 7.474 5.316 1.00 52.75 77 ILE A C 1
ATOM 617 O O . ILE A 1 77 ? -17.430 8.607 5.339 1.00 52.75 77 ILE A O 1
ATOM 621 N N . ILE A 1 78 ? -15.676 7.251 5.565 1.00 54.31 78 ILE A N 1
ATOM 622 C CA . ILE A 1 78 ? -14.677 8.272 5.237 1.00 54.31 78 ILE A CA 1
ATOM 623 C C . ILE A 1 78 ? -13.590 7.559 4.439 1.00 54.31 78 ILE A C 1
ATOM 625 O O . ILE A 1 78 ? -12.896 6.687 4.964 1.00 54.31 78 ILE A O 1
ATOM 629 N N . LEU A 1 79 ? -13.515 7.898 3.153 1.00 58.72 79 LEU A N 1
ATOM 630 C CA . LEU A 1 79 ? -12.426 7.517 2.265 1.00 58.72 79 LEU A CA 1
ATOM 631 C C . LEU A 1 79 ? -11.402 8.644 2.334 1.00 58.72 79 LEU A C 1
ATOM 633 O O . LEU A 1 79 ? -11.672 9.751 1.873 1.00 58.72 79 LEU A O 1
ATOM 637 N N . TRP A 1 80 ? -10.257 8.376 2.953 1.00 58.59 80 TRP A N 1
ATOM 638 C CA . TRP A 1 80 ? -9.099 9.255 2.815 1.00 58.59 80 TRP A CA 1
ATOM 639 C C . TRP A 1 80 ? -8.316 8.819 1.580 1.00 58.59 80 TRP A C 1
ATOM 641 O O . TRP A 1 80 ? -8.050 7.624 1.423 1.00 58.59 80 TRP A O 1
ATOM 651 N N . SER A 1 81 ? -8.011 9.784 0.710 1.00 60.94 81 SER A N 1
ATOM 652 C CA . SER A 1 81 ? -7.219 9.582 -0.498 1.00 60.94 81 SER A CA 1
ATOM 653 C C . SER A 1 81 ? -6.150 10.656 -0.603 1.00 60.94 81 SER A C 1
ATOM 655 O O . SER A 1 81 ? -6.477 11.808 -0.875 1.00 60.94 81 SER A O 1
ATOM 657 N N . ASP A 1 82 ? -4.893 10.255 -0.443 1.00 71.19 82 ASP A N 1
ATOM 658 C CA . ASP A 1 82 ? -3.739 11.087 -0.784 1.00 71.19 82 ASP A CA 1
ATOM 659 C C . ASP A 1 82 ? -3.162 10.639 -2.123 1.00 71.19 82 ASP A C 1
ATOM 661 O O . ASP A 1 82 ? -3.113 9.441 -2.421 1.00 71.19 82 ASP A O 1
ATOM 665 N N . GLU A 1 83 ? -2.714 11.606 -2.922 1.00 71.06 83 GLU A N 1
ATOM 666 C CA . GLU A 1 83 ? -2.145 11.368 -4.246 1.00 71.06 83 GLU A CA 1
ATOM 667 C C . GLU A 1 83 ? -0.675 11.792 -4.281 1.00 71.06 83 GLU A C 1
ATOM 669 O O . GLU A 1 83 ? -0.318 12.902 -3.887 1.00 71.06 83 GLU A O 1
ATOM 674 N N . LEU A 1 84 ? 0.180 10.909 -4.793 1.00 74.88 84 LEU A N 1
ATOM 675 C CA . LEU A 1 84 ? 1.593 11.160 -5.035 1.00 74.88 84 LEU A CA 1
ATOM 676 C C . LEU A 1 84 ? 1.904 10.851 -6.499 1.00 74.88 84 LEU A C 1
ATOM 678 O O . LEU A 1 84 ? 1.811 9.707 -6.941 1.00 74.88 84 LEU A O 1
ATOM 682 N N . ASN A 1 85 ? 2.316 11.866 -7.253 1.00 70.44 85 ASN A N 1
ATOM 683 C CA . ASN A 1 85 ? 2.799 11.676 -8.617 1.00 70.44 85 ASN A CA 1
ATOM 684 C C . ASN A 1 85 ? 4.298 11.381 -8.594 1.00 70.44 85 ASN A C 1
ATOM 686 O O . ASN A 1 85 ? 5.084 12.190 -8.101 1.00 70.44 85 ASN A O 1
ATOM 690 N N . VAL A 1 86 ? 4.692 10.229 -9.138 1.00 72.62 86 VAL A N 1
ATOM 691 C CA . VAL A 1 86 ? 6.096 9.816 -9.224 1.00 72.62 86 VAL A CA 1
ATOM 692 C C . VAL A 1 86 ? 6.538 9.859 -10.684 1.00 72.62 86 VAL A C 1
ATOM 694 O O . VAL A 1 86 ? 6.137 9.023 -11.495 1.00 72.62 86 VAL A O 1
ATOM 697 N N . GLU A 1 87 ? 7.394 10.828 -11.013 1.00 72.44 87 GLU A N 1
ATOM 698 C CA . GLU A 1 87 ? 8.053 10.935 -12.319 1.00 72.44 87 GLU A CA 1
ATOM 699 C C . GLU A 1 87 ? 9.475 10.368 -12.246 1.00 72.44 87 GLU A C 1
ATOM 701 O O . GLU A 1 87 ? 10.352 10.936 -11.594 1.00 72.44 87 GLU A O 1
ATOM 706 N N . ILE A 1 88 ? 9.732 9.273 -12.964 1.00 68.44 88 ILE A N 1
ATOM 707 C CA . ILE A 1 88 ? 11.081 8.718 -13.118 1.00 68.44 88 ILE A CA 1
ATOM 708 C C . ILE A 1 88 ? 11.647 9.226 -14.442 1.00 68.44 88 ILE A C 1
ATOM 710 O O . ILE A 1 88 ? 11.213 8.814 -15.518 1.00 68.44 88 ILE A O 1
ATOM 714 N N . LYS A 1 89 ? 12.610 10.148 -14.365 1.00 64.25 89 LYS A N 1
ATOM 715 C CA . LYS A 1 89 ? 13.278 10.727 -15.539 1.00 64.25 89 LYS A CA 1
ATOM 716 C C . LYS A 1 89 ? 14.585 10.002 -15.822 1.00 64.25 89 LYS A C 1
ATOM 718 O O . LYS A 1 89 ? 15.343 9.687 -14.906 1.00 64.25 89 LYS A O 1
ATOM 723 N N . GLN A 1 90 ? 14.881 9.795 -17.105 1.00 56.16 90 GLN A N 1
ATOM 724 C CA . GLN A 1 90 ? 16.220 9.399 -17.524 1.00 56.16 90 GLN A CA 1
ATOM 725 C C . GLN A 1 90 ? 17.185 10.515 -17.140 1.00 56.16 90 GLN A C 1
ATOM 727 O O . GLN A 1 90 ? 17.049 11.631 -17.642 1.00 56.16 90 GLN A O 1
ATOM 732 N N . MET A 1 91 ? 18.180 10.237 -16.295 1.00 50.56 91 MET A N 1
ATOM 733 C CA . MET A 1 91 ? 19.353 11.103 -16.277 1.00 50.56 91 MET A CA 1
ATOM 734 C C . MET A 1 91 ? 20.010 10.975 -17.649 1.00 50.56 91 MET A C 1
ATOM 736 O O . MET A 1 91 ? 20.525 9.915 -18.011 1.00 50.56 91 MET A O 1
ATOM 740 N N . GLY A 1 92 ? 19.901 12.039 -18.445 1.00 43.97 92 GLY A N 1
ATOM 741 C CA . GLY A 1 92 ? 20.556 12.138 -19.736 1.00 43.97 92 GLY A CA 1
ATOM 742 C C . GLY A 1 92 ? 22.042 11.873 -19.546 1.00 43.97 92 GLY A C 1
ATOM 743 O O . GLY A 1 92 ? 22.724 12.584 -18.810 1.00 43.97 92 GLY A O 1
ATOM 744 N N . LYS A 1 93 ? 22.540 10.819 -20.187 1.00 39.22 93 LYS A N 1
ATOM 745 C CA . LYS A 1 93 ? 23.968 10.568 -20.300 1.00 39.22 93 LYS A CA 1
ATOM 746 C C . LYS A 1 93 ? 24.525 11.666 -21.206 1.00 39.22 93 LYS A C 1
ATOM 748 O O . LYS A 1 93 ? 24.475 11.536 -22.426 1.00 39.22 93 LYS A O 1
ATOM 753 N N . LEU A 1 94 ? 24.990 12.766 -20.618 1.00 36.25 94 LEU A N 1
ATOM 754 C CA . LEU A 1 94 ? 25.808 13.738 -21.329 1.00 36.25 94 LEU A CA 1
ATOM 755 C C . LEU A 1 94 ? 27.165 13.059 -21.563 1.00 36.25 94 LEU A C 1
ATOM 757 O O . LEU A 1 94 ? 28.012 13.027 -20.676 1.00 36.25 94 LEU A O 1
ATOM 761 N N . ILE A 1 95 ? 27.322 12.408 -22.715 1.00 36.34 95 ILE A N 1
ATOM 762 C CA . ILE A 1 95 ? 28.647 12.095 -23.249 1.00 36.34 95 ILE A CA 1
ATOM 763 C C . ILE A 1 95 ? 28.991 13.284 -24.144 1.00 36.34 95 ILE A C 1
ATOM 765 O O . ILE A 1 95 ? 28.364 13.447 -25.191 1.00 36.34 95 ILE A O 1
ATOM 769 N N . VAL A 1 96 ? 29.918 14.125 -23.690 1.00 38.09 96 VAL A N 1
ATOM 770 C CA . VAL A 1 96 ? 30.679 15.044 -24.548 1.00 38.09 96 VAL A CA 1
ATOM 771 C C . VAL A 1 96 ? 32.064 14.446 -24.700 1.00 38.09 96 VAL A C 1
ATOM 773 O O . VAL A 1 96 ? 32.604 14.009 -23.657 1.00 38.09 96 VAL A O 1
#

Mean predicted aligned error: 9.54 Å

Foldseek 3Di:
DDFDWDQDKDKDKDKDQAAFQKKFKDFPNHTPDMDGDDSPDDDRMDMDMDIDNIDTQVPFGKIKMWTFHDDPPPDGDDTDIDIDGDHDDPPPPPDD